Protein AF-A0A8I2FWB3-F1 (afdb_monomer)

pLDDT: mean 93.05, std 10.48, range [42.38, 98.56]

Structure (mmCIF, N/CA/C/O backbone):
data_AF-A0A8I2FWB3-F1
#
_entry.id   AF-A0A8I2FWB3-F1
#
loop_
_atom_site.group_PDB
_atom_site.id
_atom_site.type_symbol
_atom_site.label_atom_id
_atom_site.label_alt_id
_atom_site.label_comp_id
_atom_site.label_asym_id
_atom_site.label_entity_id
_atom_site.label_seq_id
_atom_site.pdbx_PDB_ins_code
_atom_site.Cartn_x
_atom_site.Cartn_y
_atom_site.Cartn_z
_atom_site.occupancy
_atom_site.B_iso_or_equiv
_atom_site.auth_seq_id
_atom_site.auth_comp_id
_atom_site.auth_asym_id
_atom_site.auth_atom_id
_atom_site.pdbx_PDB_model_num
ATOM 1 N N . MET A 1 1 ? 9.567 -5.051 13.086 1.00 42.38 1 MET A N 1
ATOM 2 C CA . MET A 1 1 ? 8.352 -5.246 13.916 1.00 42.38 1 MET A CA 1
ATOM 3 C C . MET A 1 1 ? 8.101 -6.739 14.070 1.00 42.38 1 MET A C 1
ATOM 5 O O . MET A 1 1 ? 8.072 -7.429 13.061 1.00 42.38 1 MET A O 1
ATOM 9 N N . GLY A 1 2 ? 7.970 -7.254 15.297 1.00 48.25 2 GLY A N 1
ATOM 10 C CA . GLY A 1 2 ? 7.709 -8.681 15.528 1.00 48.25 2 GLY A CA 1
ATOM 11 C C . GLY A 1 2 ? 6.355 -9.126 14.962 1.00 48.25 2 GLY A C 1
ATOM 12 O O . GLY A 1 2 ? 5.381 -8.371 15.006 1.00 48.25 2 GLY A O 1
ATOM 13 N N . ARG A 1 3 ? 6.295 -10.352 14.430 1.00 53.25 3 ARG A N 1
ATOM 14 C CA . ARG A 1 3 ? 5.076 -10.968 13.886 1.00 53.25 3 ARG A CA 1
ATOM 15 C C . ARG A 1 3 ? 3.998 -11.011 14.975 1.00 53.25 3 ARG A C 1
ATOM 17 O O . ARG A 1 3 ? 4.139 -11.715 15.973 1.00 53.25 3 ARG A O 1
ATOM 24 N N . ARG A 1 4 ? 2.930 -10.227 14.812 1.00 67.50 4 ARG A N 1
ATOM 25 C CA . ARG A 1 4 ? 1.797 -10.217 15.750 1.00 67.50 4 ARG A CA 1
ATOM 26 C C . ARG A 1 4 ? 1.039 -11.545 15.628 1.00 67.50 4 ARG A C 1
ATOM 28 O O . ARG A 1 4 ? 0.812 -12.013 14.518 1.00 67.50 4 ARG A O 1
ATOM 35 N N . LYS A 1 5 ? 0.652 -12.147 16.761 1.00 71.38 5 LYS A N 1
ATOM 36 C CA . LYS A 1 5 ? -0.047 -13.450 16.810 1.00 71.38 5 LYS A CA 1
ATOM 37 C C . LYS A 1 5 ? -1.491 -13.420 16.268 1.00 71.38 5 LYS A C 1
ATOM 39 O O . LYS A 1 5 ? -2.044 -14.482 16.031 1.00 71.38 5 LYS A O 1
ATOM 44 N N . THR A 1 6 ? -2.090 -12.243 16.083 1.00 80.00 6 THR A N 1
ATOM 45 C CA . THR A 1 6 ? -3.487 -12.042 15.635 1.00 80.00 6 THR A CA 1
ATOM 46 C C . THR A 1 6 ? -3.562 -10.865 14.662 1.00 80.00 6 THR A C 1
ATOM 48 O O . THR A 1 6 ? -2.828 -9.887 14.858 1.00 80.00 6 THR A O 1
ATOM 51 N N . SER A 1 7 ? -4.448 -10.926 13.662 1.00 88.81 7 SER A N 1
ATOM 52 C CA . SER A 1 7 ? -4.622 -9.847 12.672 1.00 88.81 7 SER A CA 1
ATOM 53 C C . SER A 1 7 ? -5.257 -8.586 13.281 1.00 88.81 7 SER A C 1
ATOM 55 O O . SER A 1 7 ? -5.791 -8.620 14.395 1.00 88.81 7 SER A O 1
ATOM 57 N N . TYR A 1 8 ? -5.187 -7.453 12.570 1.00 92.00 8 TYR A N 1
ATOM 58 C CA . TYR A 1 8 ? -5.843 -6.212 13.000 1.00 92.00 8 TYR A CA 1
ATOM 59 C C . TYR A 1 8 ? -7.365 -6.375 13.046 1.00 92.00 8 TYR A C 1
ATOM 61 O O . TYR A 1 8 ? -7.943 -6.166 14.113 1.00 92.00 8 TYR A O 1
ATOM 69 N N . ALA A 1 9 ? -7.977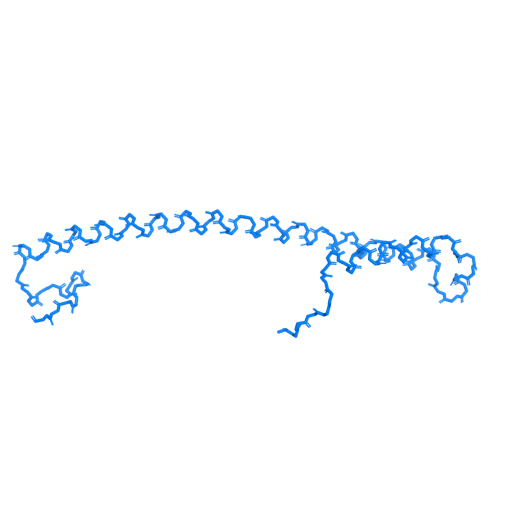 -6.886 11.973 1.00 90.88 9 ALA A N 1
ATOM 70 C CA . ALA A 1 9 ? -9.397 -7.238 11.924 1.00 90.88 9 ALA A CA 1
ATOM 71 C C . ALA A 1 9 ? -9.841 -8.132 13.100 1.00 90.88 9 ALA A C 1
ATOM 73 O O . ALA A 1 9 ? -10.869 -7.882 13.733 1.00 90.88 9 ALA A O 1
ATOM 74 N N . GLU A 1 10 ? -9.043 -9.142 13.472 1.00 94.19 10 GLU A N 1
ATOM 75 C CA . GLU A 1 10 ? -9.363 -10.009 14.612 1.00 94.19 10 GLU A CA 1
ATOM 76 C C . GLU A 1 10 ? -9.370 -9.231 15.940 1.00 94.19 10 GLU A C 1
ATOM 78 O O . GLU A 1 10 ? -10.253 -9.427 16.780 1.00 94.19 10 GLU A O 1
ATOM 83 N N . ARG A 1 11 ? -8.413 -8.317 16.147 1.00 95.12 11 ARG A N 1
ATOM 84 C CA . ARG A 1 11 ? -8.358 -7.477 17.357 1.00 95.12 11 ARG A CA 1
ATOM 85 C C . ARG A 1 11 ? -9.494 -6.460 17.399 1.00 95.12 11 ARG A C 1
ATOM 87 O O . ARG A 1 11 ? -10.075 -6.273 18.467 1.00 95.12 11 ARG A O 1
ATOM 94 N N . ILE A 1 12 ? -9.828 -5.847 16.266 1.00 96.31 12 ILE A N 1
ATOM 95 C CA . ILE A 1 12 ? -10.955 -4.916 16.145 1.00 96.31 12 ILE A CA 1
ATOM 96 C C . ILE A 1 12 ? -12.268 -5.639 16.475 1.00 96.31 12 ILE A C 1
ATOM 98 O O . ILE A 1 12 ? -13.070 -5.142 17.270 1.00 96.31 12 ILE A O 1
ATOM 102 N N . ASN A 1 13 ? -12.448 -6.865 15.974 1.00 95.62 13 ASN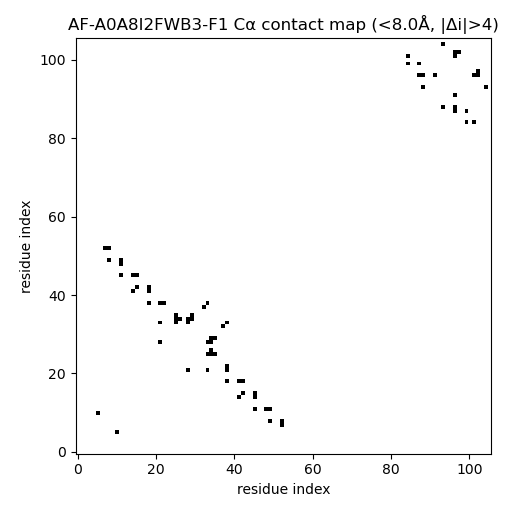 A N 1
ATOM 103 C CA . ASN A 1 13 ? -13.616 -7.678 16.297 1.00 95.62 13 ASN A CA 1
ATOM 104 C C . ASN A 1 13 ? -13.662 -8.064 17.788 1.00 95.62 13 ASN A C 1
ATOM 106 O O . ASN A 1 13 ? -14.700 -7.934 18.437 1.00 95.62 13 ASN A O 1
ATOM 110 N N . LYS A 1 14 ? -12.528 -8.456 18.386 1.00 96.69 14 LYS A N 1
ATOM 111 C CA . LYS A 1 14 ? -12.452 -8.705 19.839 1.00 96.69 14 LYS A CA 1
ATOM 112 C C . LYS A 1 14 ? -12.806 -7.459 20.656 1.00 96.69 14 LYS A C 1
ATOM 114 O O . LYS A 1 14 ? -13.530 -7.575 21.643 1.00 96.69 14 LYS A O 1
ATOM 119 N N . ALA A 1 15 ? -12.359 -6.274 20.237 1.00 96.50 15 ALA A N 1
ATOM 120 C CA . ALA A 1 15 ? -12.725 -5.012 20.878 1.00 96.50 15 ALA A CA 1
ATOM 121 C C . ALA A 1 15 ? -14.232 -4.721 20.756 1.00 96.50 15 ALA A C 1
ATOM 123 O O . ALA A 1 15 ? -14.849 -4.327 21.741 1.00 96.50 15 ALA A O 1
ATOM 124 N N . LYS A 1 16 ? -14.856 -5.011 19.604 1.00 96.19 16 LYS A N 1
ATOM 125 C CA . LYS A 1 16 ? -16.318 -4.924 19.424 1.00 96.19 16 LYS A CA 1
ATOM 126 C C . LYS A 1 16 ? -17.073 -5.814 20.416 1.00 96.19 16 LYS A C 1
ATOM 128 O O . LYS A 1 16 ? -18.005 -5.346 21.072 1.00 96.19 16 LYS A O 1
ATOM 133 N N . VAL A 1 17 ? -16.660 -7.076 20.549 1.00 97.31 17 VAL A N 1
ATOM 134 C CA . VAL A 1 17 ? -17.252 -8.025 21.509 1.00 97.31 17 VAL A CA 1
ATOM 135 C C . VAL A 1 17 ? -17.063 -7.532 22.947 1.00 97.31 17 VAL A C 1
ATOM 137 O O . VAL A 1 17 ? -18.002 -7.573 23.743 1.00 97.31 17 VAL A O 1
ATOM 140 N N . MET A 1 18 ? -15.883 -6.999 23.273 1.00 96.50 18 MET A N 1
ATOM 141 C CA . MET A 1 18 ? -15.598 -6.423 24.587 1.00 96.50 18 MET A CA 1
ATOM 142 C C . MET A 1 18 ? -16.505 -5.225 24.897 1.00 96.50 18 MET A C 1
ATOM 144 O O . MET A 1 18 ? -17.115 -5.206 25.964 1.00 96.50 18 MET A O 1
ATOM 148 N N . SER A 1 19 ? -16.670 -4.273 23.970 1.00 94.44 19 SER A N 1
ATOM 149 C CA . SER A 1 19 ? -17.588 -3.135 24.141 1.00 94.44 19 SER A CA 1
ATOM 150 C C . SER A 1 19 ? -19.020 -3.589 24.434 1.00 94.44 19 SER A C 1
ATOM 152 O O . SER A 1 19 ? -19.667 -3.041 25.325 1.00 94.44 19 SER A O 1
ATOM 154 N N . ALA A 1 20 ? -19.509 -4.621 23.736 1.00 94.69 20 ALA A N 1
ATOM 155 C CA . ALA A 1 20 ? -20.838 -5.180 23.985 1.00 94.69 20 ALA A CA 1
ATOM 156 C C . ALA A 1 20 ? -20.960 -5.784 25.396 1.00 94.69 20 ALA A C 1
ATOM 158 O O . ALA A 1 20 ? -21.973 -5.591 26.071 1.00 94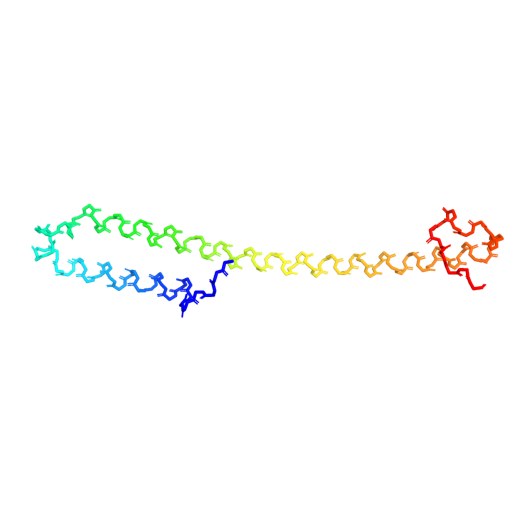.69 20 ALA A O 1
ATOM 159 N N . GLY A 1 21 ? -19.913 -6.470 25.867 1.00 96.19 21 GLY A N 1
ATOM 160 C CA . GLY A 1 21 ? -19.838 -6.992 27.231 1.00 96.19 21 GLY A CA 1
ATOM 161 C C . GLY A 1 21 ? -19.861 -5.888 28.289 1.00 96.19 21 GLY A C 1
ATOM 162 O O . GLY A 1 21 ? -20.646 -5.971 29.233 1.00 96.19 21 GLY A O 1
ATOM 163 N N . PHE A 1 22 ? -19.061 -4.831 28.111 1.00 95.56 22 PHE A N 1
ATOM 164 C CA . PHE A 1 22 ? -19.062 -3.684 29.024 1.00 95.56 22 PHE A CA 1
ATOM 165 C C . PHE A 1 22 ? -20.438 -3.025 29.097 1.00 95.56 22 PHE A C 1
ATOM 167 O O . PHE A 1 22 ? -20.943 -2.837 30.199 1.00 95.56 22 PHE A O 1
ATOM 174 N N . LYS A 1 23 ? -21.084 -2.787 27.948 1.00 93.25 23 LYS A N 1
ATOM 175 C CA . LYS A 1 23 ? -22.432 -2.206 27.896 1.00 93.25 23 LYS A CA 1
ATOM 176 C C . LYS A 1 23 ? -23.455 -3.052 28.659 1.00 93.25 23 LYS A C 1
ATOM 178 O O . LYS A 1 23 ? -24.254 -2.512 29.420 1.00 93.25 23 LYS A O 1
ATOM 183 N N . LYS A 1 24 ? -23.403 -4.381 28.500 1.00 96.31 24 LYS A N 1
ATOM 184 C CA . LYS A 1 24 ? -24.309 -5.325 29.176 1.00 96.31 24 LYS A CA 1
ATOM 185 C C . LYS A 1 24 ? -24.114 -5.370 30.695 1.00 96.31 24 LYS A C 1
ATOM 187 O O . LYS A 1 24 ? -25.083 -5.564 31.419 1.00 96.31 24 LYS A O 1
ATOM 192 N N . TYR A 1 25 ? -22.881 -5.222 31.175 1.00 95.75 25 TYR A N 1
ATOM 193 C CA . TYR A 1 25 ? -22.536 -5.348 32.597 1.00 95.75 25 TYR A CA 1
ATOM 194 C C . TYR A 1 25 ? -22.087 -4.017 33.222 1.00 95.75 25 TYR A C 1
ATOM 196 O O . TYR A 1 25 ? -21.315 -4.020 34.183 1.00 95.75 25 TYR A O 1
ATOM 204 N N . THR A 1 26 ? -22.578 -2.888 32.693 1.00 92.00 26 THR A N 1
ATOM 205 C CA . THR A 1 26 ? -22.146 -1.531 33.072 1.00 92.00 26 THR A CA 1
ATOM 206 C C . THR A 1 26 ? -22.225 -1.295 34.577 1.00 92.00 26 THR A C 1
ATOM 208 O O . THR A 1 26 ? -21.223 -0.922 35.172 1.00 92.00 26 THR A O 1
ATOM 211 N N . GLU A 1 27 ? -23.356 -1.589 35.224 1.00 94.12 27 GLU A N 1
ATOM 212 C CA . GLU A 1 27 ? -23.541 -1.359 36.669 1.00 94.12 27 GLU A CA 1
ATOM 213 C C . GLU A 1 27 ? -22.516 -2.111 37.530 1.00 94.12 27 GLU A C 1
ATOM 215 O O . GLU A 1 27 ? -22.017 -1.593 38.527 1.00 94.12 27 GLU A O 1
ATOM 220 N N . ARG A 1 28 ? -22.141 -3.327 37.116 1.00 96.06 28 ARG A N 1
ATOM 221 C CA . ARG A 1 28 ? -21.168 -4.162 37.832 1.00 96.06 28 ARG A CA 1
ATOM 222 C C . ARG A 1 28 ? -19.725 -3.717 37.593 1.00 96.06 28 ARG A C 1
ATOM 224 O O . ARG A 1 28 ? -18.871 -3.916 38.457 1.00 96.06 28 ARG A O 1
ATOM 231 N N . LEU A 1 29 ? -19.439 -3.164 36.417 1.00 94.62 29 LEU A N 1
ATOM 232 C CA . LEU A 1 29 ? -18.092 -2.773 35.998 1.00 94.62 29 LEU A CA 1
ATOM 233 C C . LEU A 1 29 ? -17.784 -1.296 36.277 1.00 94.62 29 LEU A C 1
ATOM 235 O O . LEU A 1 29 ? -16.614 -0.950 36.435 1.00 94.62 29 LEU A O 1
ATOM 239 N N . ALA A 1 30 ? -18.797 -0.436 36.397 1.00 94.88 30 ALA A N 1
ATOM 240 C CA . ALA A 1 30 ? -18.644 0.992 36.663 1.00 94.88 30 ALA A CA 1
ATOM 241 C C . ALA A 1 30 ? -17.835 1.292 37.942 1.00 94.88 30 ALA A C 1
ATOM 243 O O . ALA A 1 30 ? -16.897 2.084 37.842 1.00 94.88 30 ALA A O 1
ATOM 244 N N . PRO A 1 31 ? -18.039 0.603 39.090 1.00 96.44 31 PRO A N 1
ATOM 245 C CA . PRO A 1 31 ? -17.215 0.810 40.290 1.00 96.44 31 PRO A CA 1
ATOM 246 C C . PRO A 1 31 ? -15.730 0.465 40.104 1.00 96.44 31 PRO A C 1
ATOM 248 O O . PRO A 1 31 ? -14.894 0.825 40.926 1.00 96.44 31 PRO A O 1
ATOM 251 N N . ARG A 1 32 ? -15.389 -0.268 39.038 1.00 94.81 32 ARG A N 1
ATOM 252 C CA . ARG A 1 32 ? -14.016 -0.643 38.669 1.00 94.81 32 ARG A CA 1
ATOM 253 C C . ARG A 1 32 ? -13.465 0.205 37.516 1.00 94.81 32 ARG A C 1
ATOM 255 O O . ARG A 1 32 ? -12.422 -0.138 36.970 1.00 94.81 32 ARG A O 1
ATOM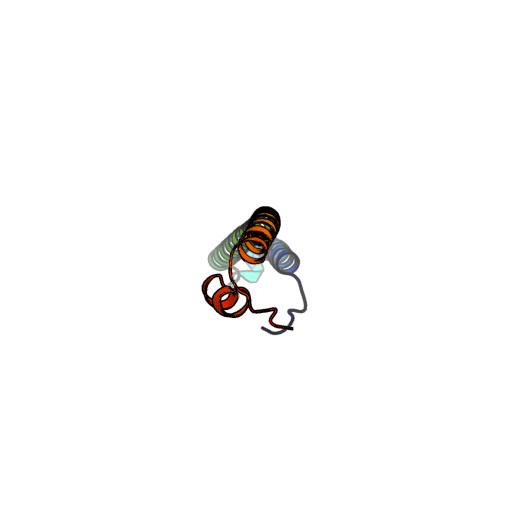 262 N N . GLY A 1 33 ? -14.157 1.279 37.132 1.00 92.69 33 GLY A N 1
ATOM 263 C CA . GLY A 1 33 ? -13.760 2.164 36.035 1.00 92.69 33 GLY A CA 1
ATOM 264 C C . GLY A 1 33 ? -14.271 1.744 34.653 1.00 92.69 33 GLY A C 1
ATOM 265 O O . GLY A 1 33 ? -13.895 2.358 33.664 1.00 92.69 33 GLY A O 1
ATOM 266 N N . GLY A 1 34 ? -15.145 0.735 34.558 1.00 93.62 34 GLY A N 1
ATOM 267 C CA . GLY A 1 34 ? -15.787 0.294 33.308 1.00 93.62 34 GLY A CA 1
ATOM 268 C C . GLY A 1 34 ? -17.047 1.078 32.917 1.00 93.62 34 GLY A C 1
ATOM 269 O O . GLY A 1 34 ? -17.894 0.551 32.193 1.00 93.62 34 GLY A O 1
ATOM 270 N N . GLY A 1 35 ? -17.208 2.288 33.454 1.00 93.00 35 GLY A N 1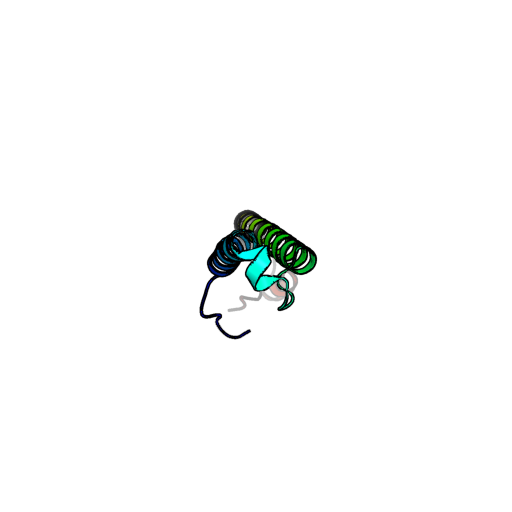
ATOM 271 C CA . GLY A 1 35 ? -18.364 3.151 33.212 1.00 93.00 35 GLY A CA 1
ATOM 272 C C . GLY A 1 35 ? -18.377 3.766 31.809 1.00 93.00 35 GLY A C 1
ATOM 273 O O . GLY A 1 35 ? -17.575 3.411 30.943 1.00 93.00 35 GLY A O 1
ATOM 274 N N . GLU A 1 36 ? -19.289 4.710 31.592 1.00 92.88 36 GLU A N 1
ATOM 275 C CA . GLU A 1 36 ? -19.555 5.310 30.276 1.00 92.88 36 GLU A CA 1
ATOM 276 C C . GLU A 1 36 ? -18.312 5.913 29.612 1.00 92.88 36 GLU A C 1
ATOM 278 O O . GLU A 1 36 ? -18.082 5.675 28.430 1.00 92.88 36 GLU A O 1
ATOM 283 N N . GLU A 1 37 ? -17.456 6.610 30.365 1.00 94.25 37 GLU A N 1
ATOM 284 C CA . GLU A 1 37 ? -16.234 7.223 29.824 1.00 94.25 37 GLU A CA 1
ATOM 285 C C . GLU A 1 37 ? -15.266 6.177 29.240 1.00 94.25 37 GLU A C 1
ATOM 287 O O . GLU A 1 37 ? -14.711 6.352 28.151 1.00 94.25 37 GLU A O 1
ATOM 292 N N . PHE A 1 38 ? -15.093 5.043 29.930 1.00 95.75 38 PHE A N 1
ATOM 293 C CA . PHE A 1 38 ? -14.268 3.942 29.435 1.00 95.75 38 PHE A CA 1
ATOM 294 C C . PHE A 1 38 ? -14.883 3.307 28.188 1.00 95.75 38 PHE A C 1
ATOM 296 O O . PHE A 1 38 ? -14.170 3.017 27.226 1.00 95.75 38 PHE A O 1
ATOM 303 N N . GLN A 1 39 ? -16.202 3.103 28.192 1.00 94.75 39 GLN A N 1
ATOM 304 C CA . GLN A 1 39 ? -16.917 2.520 27.058 1.00 94.75 39 GLN A CA 1
ATOM 305 C C . GLN A 1 39 ? -16.836 3.414 25.823 1.00 94.75 39 GLN A C 1
ATOM 307 O O . GLN A 1 39 ? -16.565 2.908 24.731 1.00 94.75 39 GLN A O 1
ATOM 312 N N . LEU A 1 40 ? -16.985 4.729 26.007 1.00 96.06 40 LEU A N 1
ATOM 313 C CA . LEU A 1 40 ? -16.813 5.720 24.954 1.00 96.06 40 LEU A CA 1
ATOM 314 C C . LEU A 1 40 ? -15.397 5.637 24.385 1.00 96.06 40 LEU A C 1
ATOM 316 O O . LEU A 1 40 ? -15.240 5.385 23.193 1.00 96.06 40 LEU A O 1
ATOM 320 N N . ARG A 1 41 ? -14.367 5.708 25.239 1.00 97.44 41 ARG A N 1
ATOM 321 C CA . ARG A 1 41 ? -12.964 5.603 24.811 1.00 97.44 41 ARG A CA 1
ATOM 322 C C . ARG A 1 41 ? -12.680 4.312 24.041 1.00 97.44 41 ARG A C 1
ATOM 324 O O . ARG A 1 41 ? -12.056 4.369 22.984 1.00 97.44 41 ARG A O 1
ATOM 331 N N . LEU A 1 42 ? -13.153 3.164 24.533 1.00 97.06 42 LEU A N 1
ATOM 332 C CA . LEU A 1 42 ? -12.984 1.876 23.855 1.00 97.06 42 LEU A CA 1
ATOM 333 C C . LEU A 1 42 ? -13.665 1.869 22.478 1.00 97.06 42 LEU A C 1
ATOM 335 O O . LEU A 1 42 ? -13.083 1.379 21.511 1.00 97.06 42 LEU A O 1
ATOM 339 N N . SER A 1 43 ? -14.882 2.413 22.380 1.00 95.38 43 SER A N 1
ATOM 340 C CA . SER A 1 43 ? -15.619 2.484 21.114 1.00 95.38 43 SER A CA 1
ATOM 341 C C . SER A 1 43 ? -14.936 3.400 20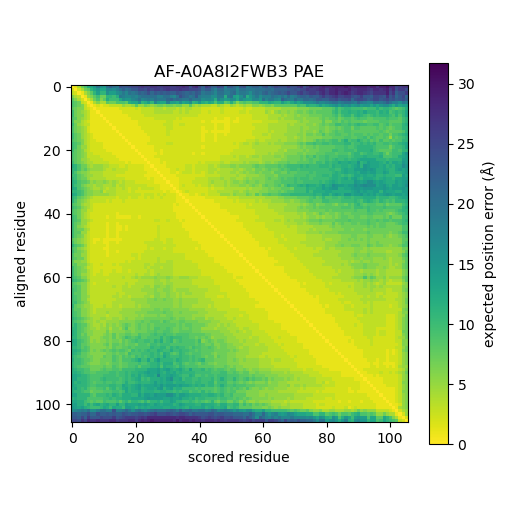.097 1.00 95.38 43 SER A C 1
ATOM 343 O O . SER A 1 43 ? -14.693 2.962 18.974 1.00 95.38 43 SER A O 1
ATOM 345 N N . THR A 1 44 ? -14.510 4.596 20.513 1.00 97.62 44 THR A N 1
ATOM 346 C CA . THR A 1 44 ? -13.779 5.546 19.669 1.00 97.62 44 THR A CA 1
ATOM 347 C C . THR A 1 44 ? -12.474 4.939 19.167 1.00 97.62 44 THR A C 1
ATOM 349 O O . THR A 1 44 ? -12.209 4.952 17.971 1.00 97.62 44 THR A O 1
ATOM 352 N N . GLN A 1 45 ? -11.679 4.324 20.050 1.00 98.00 45 GLN A N 1
ATOM 353 C CA . GLN A 1 45 ? -10.423 3.680 19.652 1.00 98.00 45 GLN A CA 1
ATOM 354 C C . GLN A 1 45 ? -10.644 2.525 18.670 1.00 98.00 45 GLN A C 1
ATOM 356 O O . GLN A 1 45 ? -9.870 2.366 17.726 1.00 98.00 45 GLN A O 1
ATOM 361 N N . ARG A 1 46 ? -11.699 1.722 18.870 1.00 97.25 46 ARG A N 1
ATOM 362 C CA . ARG A 1 46 ? -12.075 0.653 17.936 1.00 97.25 46 ARG A CA 1
ATOM 363 C C . ARG A 1 46 ? -12.447 1.222 16.566 1.00 97.25 46 ARG A C 1
ATOM 365 O O . ARG A 1 46 ? -12.042 0.658 15.558 1.00 97.25 46 ARG A O 1
ATOM 372 N N . GLU A 1 47 ? -13.227 2.297 16.526 1.00 97.38 47 GLU A N 1
ATOM 373 C CA . GLU A 1 47 ? -13.679 2.933 15.281 1.00 97.38 47 GLU A CA 1
ATOM 374 C C . GLU A 1 47 ? -12.527 3.571 14.515 1.00 97.38 47 GLU A C 1
ATOM 376 O O . GLU A 1 47 ? -12.395 3.327 13.320 1.00 97.38 47 GLU A O 1
ATOM 381 N N . THR A 1 48 ? -11.628 4.276 15.205 1.00 98.00 48 THR A N 1
ATOM 382 C CA . THR A 1 48 ? -10.383 4.766 14.602 1.00 98.00 48 THR A CA 1
ATOM 383 C C . THR A 1 48 ? -9.556 3.618 14.028 1.00 98.00 48 THR A C 1
ATOM 385 O O . THR A 1 48 ? -9.080 3.709 12.901 1.00 98.00 48 THR A O 1
ATOM 388 N N . ALA A 1 49 ? -9.396 2.519 14.774 1.00 97.56 49 ALA A N 1
ATOM 389 C CA . ALA A 1 49 ? -8.638 1.367 14.297 1.00 97.56 49 ALA A CA 1
ATOM 390 C C . ALA A 1 49 ? -9.280 0.710 13.066 1.00 97.56 49 ALA A C 1
ATOM 392 O O . ALA A 1 49 ? -8.550 0.318 12.164 1.00 97.56 49 ALA A O 1
ATOM 393 N N . GLN A 1 50 ? -10.613 0.615 13.017 1.00 97.38 50 GLN A N 1
ATOM 394 C CA . GLN A 1 50 ? -11.333 0.115 11.843 1.00 97.38 50 GLN A CA 1
ATOM 395 C C . GLN A 1 50 ? -11.108 1.017 10.628 1.00 97.38 50 GLN A C 1
ATOM 397 O O . GLN A 1 50 ? -10.730 0.512 9.581 1.00 97.38 50 GLN A O 1
ATOM 402 N N . GLY A 1 51 ? -11.259 2.336 10.783 1.00 97.56 51 GLY A N 1
ATOM 403 C CA . GLY A 1 51 ? -11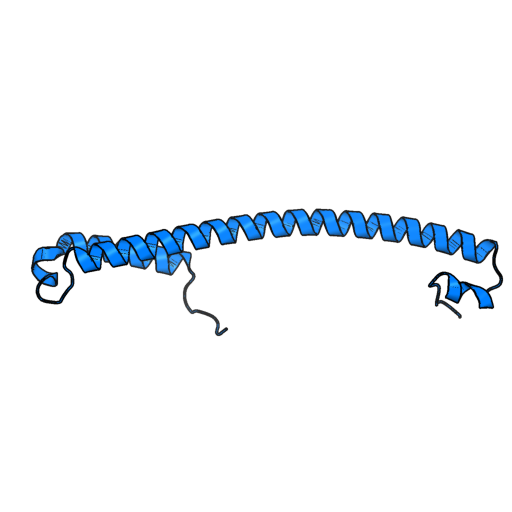.047 3.273 9.676 1.00 97.56 51 GLY A CA 1
ATOM 404 C C . GLY A 1 51 ? -9.629 3.204 9.101 1.00 97.56 51 GLY A C 1
ATOM 405 O O . GLY A 1 51 ? -9.460 3.198 7.887 1.00 97.56 51 GLY A O 1
ATOM 406 N N . LEU A 1 52 ? -8.614 3.073 9.962 1.00 97.81 52 LEU A N 1
ATOM 407 C CA . LEU A 1 52 ? -7.221 2.912 9.527 1.00 97.81 52 LEU A CA 1
ATOM 408 C C . LEU A 1 52 ? -6.952 1.557 8.845 1.00 97.81 52 LEU A C 1
ATOM 410 O O . LEU A 1 52 ? -6.104 1.483 7.957 1.00 97.81 52 LEU A O 1
ATOM 414 N N . ASP A 1 53 ? -7.628 0.483 9.264 1.00 96.44 53 ASP A N 1
ATOM 415 C CA . ASP A 1 53 ? -7.531 -0.838 8.621 1.00 96.44 53 ASP A CA 1
ATOM 416 C C . ASP A 1 53 ? -8.169 -0.802 7.222 1.00 96.44 53 ASP A C 1
ATOM 418 O O . ASP A 1 53 ? -7.555 -1.240 6.250 1.00 96.44 53 ASP A O 1
ATOM 422 N N . ASP A 1 54 ? -9.342 -0.174 7.097 1.00 96.56 54 ASP A N 1
ATOM 423 C CA . ASP A 1 54 ? -10.043 0.009 5.821 1.00 96.56 54 ASP A CA 1
ATOM 424 C C . ASP A 1 54 ? -9.215 0.865 4.842 1.00 96.56 54 ASP A C 1
ATOM 426 O O . ASP A 1 54 ? -9.065 0.520 3.665 1.00 96.56 54 ASP A O 1
ATOM 430 N N . GLU A 1 55 ? -8.618 1.959 5.329 1.00 97.62 55 GLU A N 1
ATOM 431 C CA . GLU A 1 55 ? -7.718 2.803 4.538 1.00 97.62 55 GLU A CA 1
ATOM 432 C C . GLU A 1 55 ? -6.468 2.031 4.096 1.00 97.62 55 GLU A C 1
ATOM 434 O O . GLU A 1 55 ? -6.060 2.124 2.937 1.00 97.62 55 GLU A O 1
ATOM 439 N N . GLN A 1 56 ? -5.886 1.212 4.978 1.00 97.00 56 GLN A N 1
ATOM 440 C CA . GLN A 1 56 ? -4.753 0.360 4.620 1.00 97.00 56 GLN A CA 1
ATOM 441 C C . GLN A 1 56 ? -5.104 -0.610 3.484 1.00 97.00 56 GLN A C 1
ATOM 443 O O . GLN A 1 56 ? -4.302 -0.773 2.562 1.00 97.00 56 GLN A O 1
ATOM 448 N N . GLU A 1 57 ? -6.255 -1.280 3.541 1.00 95.81 57 GLU A N 1
ATOM 449 C CA . GLU A 1 57 ? -6.671 -2.205 2.480 1.00 95.81 57 GLU A CA 1
ATOM 450 C C . GLU A 1 57 ? -6.928 -1.471 1.154 1.00 95.81 57 GLU A C 1
ATOM 452 O O . GLU A 1 57 ? -6.503 -1.945 0.096 1.00 95.81 57 GLU A O 1
ATOM 457 N N . SER A 1 58 ? -7.512 -0.269 1.205 1.00 97.44 58 SER A N 1
ATOM 458 C CA . SER A 1 58 ? -7.658 0.602 0.030 1.00 97.44 58 SER A CA 1
ATOM 459 C C . SER A 1 58 ? -6.304 0.978 -0.583 1.00 97.44 58 SER A C 1
ATOM 461 O O . SER A 1 58 ? -6.091 0.799 -1.785 1.00 97.44 58 SER A O 1
ATOM 463 N N . LEU A 1 59 ? -5.346 1.424 0.238 1.00 98.19 59 LEU A N 1
ATOM 464 C CA . LEU A 1 59 ? -4.001 1.793 -0.215 1.00 98.19 59 LEU A CA 1
ATOM 465 C C . LEU A 1 59 ? -3.238 0.603 -0.807 1.00 98.19 59 LEU A C 1
ATOM 467 O O . LEU A 1 59 ? -2.526 0.770 -1.793 1.00 98.19 59 LEU A O 1
ATOM 471 N N . LYS A 1 60 ? -3.409 -0.611 -0.267 1.00 96.81 60 LYS A N 1
ATOM 472 C CA . LYS A 1 60 ? -2.848 -1.831 -0.874 1.00 96.81 60 LYS A CA 1
ATOM 473 C C . LYS A 1 60 ? -3.414 -2.078 -2.271 1.00 96.81 60 LYS A C 1
ATOM 475 O O . LYS A 1 60 ? -2.669 -2.506 -3.148 1.00 96.81 60 LYS A O 1
ATOM 480 N N . GLY A 1 61 ? -4.707 -1.824 -2.480 1.00 97.00 61 GLY A N 1
ATOM 481 C CA . GLY A 1 61 ? -5.331 -1.894 -3.802 1.00 97.00 61 GLY A CA 1
ATOM 482 C C . GLY A 1 61 ? -4.736 -0.872 -4.770 1.00 97.00 61 GLY A C 1
ATOM 483 O O . GLY A 1 61 ? -4.292 -1.238 -5.854 1.00 97.00 61 GLY A O 1
ATOM 484 N N . GLN A 1 62 ? -4.647 0.390 -4.346 1.00 98.06 62 GLN A N 1
ATOM 485 C CA . GLN A 1 62 ? -4.067 1.472 -5.152 1.00 98.06 62 GLN A CA 1
ATOM 486 C C . GLN A 1 62 ? -2.595 1.224 -5.498 1.00 98.06 62 GLN A C 1
ATOM 488 O O . GLN A 1 62 ? -2.176 1.487 -6.622 1.00 98.06 62 GLN A O 1
ATOM 493 N N . LEU A 1 63 ? -1.821 0.678 -4.555 1.00 98.44 63 LEU A N 1
ATOM 494 C CA . LEU A 1 63 ? -0.428 0.312 -4.785 1.00 98.44 63 LEU A CA 1
ATOM 495 C C . LEU A 1 63 ? -0.304 -0.719 -5.908 1.00 98.44 63 LEU A C 1
ATOM 497 O O . LEU A 1 63 ? 0.520 -0.525 -6.788 1.00 98.44 63 LEU A O 1
ATOM 501 N N . LYS A 1 64 ? -1.141 -1.767 -5.913 1.00 98.06 64 LYS A N 1
ATOM 502 C CA . LYS A 1 64 ? -1.126 -2.787 -6.977 1.00 98.06 64 LYS A CA 1
ATOM 503 C C . LYS A 1 64 ? -1.394 -2.181 -8.350 1.00 98.06 64 LYS A C 1
ATOM 505 O O . LYS A 1 64 ? -0.626 -2.429 -9.266 1.00 98.06 64 LYS A O 1
ATOM 510 N N . VAL A 1 65 ? -2.418 -1.332 -8.457 1.00 98.38 65 VAL A N 1
ATOM 511 C CA . VAL A 1 65 ? -2.735 -0.628 -9.711 1.00 98.38 65 VAL A CA 1
ATOM 512 C C . VAL A 1 65 ? -1.539 0.200 -10.184 1.00 98.38 65 VAL A C 1
ATOM 514 O O . VAL A 1 65 ? -1.147 0.121 -11.341 1.00 98.38 65 VAL A O 1
ATOM 517 N N . LYS A 1 66 ? -0.903 0.959 -9.284 1.00 98.25 66 LYS A N 1
ATOM 518 C CA . LYS A 1 66 ? 0.280 1.759 -9.636 1.00 98.25 66 LYS A CA 1
ATOM 519 C C . LYS A 1 66 ? 1.502 0.913 -9.979 1.00 98.25 66 LYS A C 1
ATOM 521 O O . LYS A 1 66 ? 2.321 1.352 -10.779 1.00 98.25 66 LYS A O 1
ATOM 526 N N . THR A 1 67 ? 1.632 -0.274 -9.396 1.00 98.19 67 THR A N 1
ATOM 527 C CA . THR A 1 67 ? 2.666 -1.237 -9.779 1.00 98.19 67 THR A CA 1
ATOM 528 C C . THR A 1 67 ? 2.442 -1.742 -11.203 1.00 98.19 67 THR A C 1
ATOM 530 O O . THR A 1 67 ? 3.384 -1.698 -11.981 1.00 98.19 67 THR A O 1
ATOM 533 N N . GLU A 1 68 ? 1.216 -2.115 -11.577 1.00 98.50 68 GLU A N 1
ATOM 534 C CA . GLU A 1 68 ? 0.890 -2.556 -12.946 1.00 98.50 68 GLU A CA 1
ATOM 535 C C . GLU A 1 68 ? 1.126 -1.443 -13.988 1.00 98.50 68 GLU A C 1
ATOM 537 O O . GLU A 1 68 ? 1.696 -1.682 -15.055 1.00 98.50 68 GLU A O 1
ATOM 542 N N . GLU A 1 69 ? 0.749 -0.200 -13.665 1.00 98.44 69 GLU A N 1
ATOM 543 C CA . GLU A 1 69 ? 1.040 0.966 -14.512 1.00 98.44 69 GLU A CA 1
ATOM 544 C C . GLU A 1 69 ? 2.553 1.191 -14.687 1.00 98.44 69 GLU A C 1
ATOM 546 O O . GLU A 1 69 ? 3.013 1.491 -15.790 1.00 98.44 69 GLU A O 1
ATOM 551 N N . LEU A 1 70 ? 3.332 1.050 -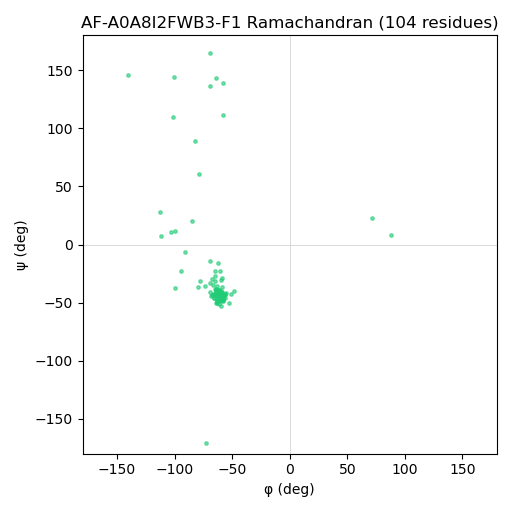13.607 1.00 98.44 70 LEU A N 1
ATOM 552 C CA . LEU A 1 70 ? 4.786 1.205 -13.647 1.00 98.44 70 LEU A CA 1
ATOM 553 C C . LEU A 1 70 ? 5.448 0.096 -14.467 1.00 98.44 70 LEU A C 1
ATOM 555 O O . LEU A 1 70 ? 6.344 0.393 -15.249 1.00 98.44 70 LEU A O 1
ATOM 559 N N . GLU A 1 71 ? 5.021 -1.154 -14.294 1.00 98.44 71 GLU A N 1
ATOM 560 C CA . GLU A 1 71 ? 5.532 -2.293 -15.065 1.00 98.44 71 GLU A CA 1
ATOM 56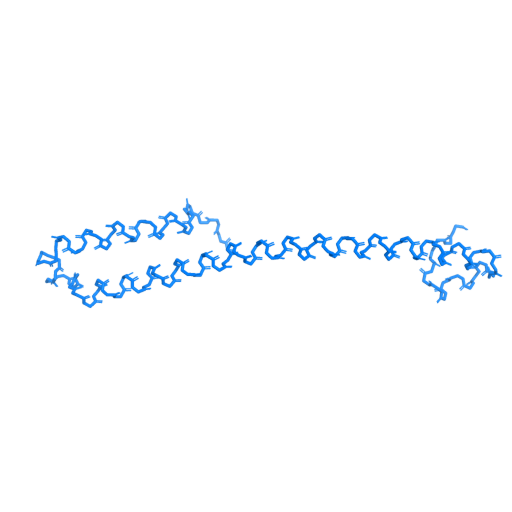1 C C . GLU A 1 71 ? 5.321 -2.066 -16.565 1.00 98.44 71 GLU A C 1
ATOM 563 O O . GLU A 1 71 ? 6.283 -2.125 -17.325 1.00 98.44 71 GLU A O 1
ATOM 568 N N . THR A 1 72 ? 4.115 -1.651 -16.965 1.00 98.50 72 THR A N 1
ATOM 569 C CA . THR A 1 72 ? 3.807 -1.323 -18.368 1.00 98.50 72 THR A CA 1
ATOM 570 C C . THR A 1 72 ? 4.727 -0.223 -18.912 1.00 98.50 72 THR A C 1
ATOM 572 O O . THR A 1 72 ? 5.327 -0.371 -19.972 1.00 98.50 72 THR A O 1
ATOM 575 N N . ALA A 1 73 ? 4.897 0.875 -18.167 1.00 98.56 73 ALA A N 1
ATOM 576 C CA . ALA A 1 73 ? 5.756 1.978 -18.600 1.00 98.56 73 ALA A CA 1
ATOM 577 C C . ALA A 1 73 ? 7.241 1.580 -18.698 1.00 98.56 73 ALA A C 1
ATOM 579 O O . ALA A 1 73 ? 7.977 2.125 -19.522 1.00 98.56 73 ALA A O 1
ATOM 580 N N . MET A 1 74 ? 7.697 0.655 -17.849 1.00 98.44 74 MET A N 1
ATOM 581 C CA . MET A 1 74 ? 9.067 0.145 -17.880 1.00 98.44 74 MET A CA 1
ATOM 582 C C . MET A 1 74 ? 9.311 -0.792 -19.063 1.00 98.44 74 MET A C 1
ATOM 584 O O . MET A 1 74 ? 10.402 -0.746 -19.635 1.00 98.44 74 MET A O 1
ATOM 588 N N . ASP A 1 75 ? 8.316 -1.589 -19.450 1.00 98.38 75 ASP A N 1
ATOM 589 C CA . ASP A 1 75 ? 8.385 -2.432 -20.645 1.00 98.38 75 ASP A CA 1
ATOM 590 C C . ASP A 1 75 ? 8.488 -1.564 -21.910 1.00 98.38 75 ASP A C 1
ATOM 592 O O . ASP A 1 75 ? 9.446 -1.710 -22.676 1.00 98.38 75 ASP A O 1
ATOM 596 N N . ASP A 1 76 ? 7.605 -0.568 -22.060 1.00 98.19 76 ASP A N 1
ATOM 597 C CA . ASP A 1 76 ? 7.625 0.386 -23.183 1.00 98.19 76 ASP A CA 1
ATOM 598 C C . ASP A 1 76 ? 8.958 1.157 -23.265 1.00 98.19 76 ASP A C 1
ATOM 600 O O . ASP A 1 76 ? 9.535 1.374 -24.343 1.00 98.19 76 ASP A O 1
ATOM 604 N N . LEU A 1 77 ? 9.485 1.571 -22.105 1.00 97.88 77 LEU A N 1
ATOM 605 C CA . LEU A 1 77 ? 10.792 2.216 -22.014 1.00 97.88 77 LEU A CA 1
ATOM 606 C C . LEU A 1 77 ? 11.904 1.265 -22.472 1.00 97.88 77 LEU A C 1
ATOM 608 O O . LEU A 1 77 ? 12.786 1.677 -23.227 1.00 97.88 77 LEU A O 1
ATOM 612 N N . GLY A 1 78 ? 11.861 0.003 -22.044 1.00 96.94 78 GLY A N 1
ATOM 613 C CA . GLY A 1 78 ? 12.818 -1.028 -22.437 1.00 96.94 78 GLY A CA 1
ATOM 614 C C . GLY A 1 78 ? 12.830 -1.284 -23.945 1.00 96.94 78 GLY A C 1
ATOM 615 O O . GLY A 1 78 ? 13.909 -1.373 -24.543 1.00 96.94 78 GLY A O 1
ATOM 616 N N . GLU A 1 79 ? 11.657 -1.337 -24.580 1.00 97.81 79 GLU A N 1
ATOM 617 C CA . GLU A 1 79 ? 11.526 -1.461 -26.037 1.00 97.81 79 GLU A CA 1
ATOM 618 C C . GLU A 1 79 ? 12.158 -0.265 -26.756 1.00 97.81 79 GLU A C 1
ATOM 620 O O . GLU A 1 79 ? 13.048 -0.442 -27.596 1.00 97.81 79 GLU A O 1
ATOM 625 N N . THR A 1 80 ? 11.795 0.953 -26.347 1.00 97.50 80 THR A N 1
ATOM 626 C CA . THR A 1 80 ? 12.331 2.195 -26.927 1.00 97.50 80 THR A CA 1
ATOM 627 C C . THR A 1 80 ? 13.852 2.284 -26.764 1.00 97.50 80 THR A C 1
ATOM 629 O O . THR A 1 80 ? 14.574 2.642 -27.698 1.00 97.50 80 THR A O 1
ATOM 632 N N . MET A 1 81 ? 14.377 1.913 -25.591 1.00 96.31 81 MET A N 1
ATOM 633 C CA . MET A 1 81 ? 15.820 1.865 -25.343 1.00 96.31 81 MET A CA 1
ATOM 634 C C . MET A 1 81 ? 16.521 0.823 -26.220 1.00 96.31 81 MET A C 1
ATOM 636 O O . MET A 1 81 ? 17.622 1.076 -26.711 1.00 96.31 81 MET A O 1
ATOM 640 N N . SER A 1 82 ? 15.901 -0.337 -26.449 1.00 95.94 82 SER A N 1
ATOM 641 C CA . SER A 1 82 ? 16.436 -1.381 -27.332 1.00 95.94 82 SER A CA 1
ATOM 642 C C . SER A 1 82 ? 16.520 -0.907 -28.783 1.00 95.94 82 SER A C 1
ATOM 644 O O . SER A 1 82 ? 17.534 -1.124 -29.453 1.00 95.94 82 SER A O 1
ATOM 646 N N . GLU A 1 83 ? 15.491 -0.216 -29.271 1.00 96.88 83 GLU A N 1
ATOM 647 C CA . GLU A 1 83 ? 15.503 0.405 -30.597 1.00 96.88 83 GLU A CA 1
ATOM 648 C C . GLU A 1 83 ? 16.582 1.484 -30.711 1.00 96.88 83 GLU A C 1
ATOM 650 O O . GLU A 1 83 ? 17.404 1.428 -31.629 1.00 96.88 83 GLU A O 1
ATOM 655 N N . GLY A 1 84 ? 16.653 2.402 -29.741 1.00 96.75 84 GLY A N 1
ATOM 656 C CA . GLY A 1 84 ? 17.691 3.433 -29.688 1.00 96.75 84 GLY A CA 1
ATOM 657 C C . GLY A 1 84 ? 19.101 2.836 -29.674 1.00 96.75 84 GLY A C 1
ATOM 658 O O . GLY A 1 84 ? 19.971 3.268 -30.432 1.00 96.75 84 GLY A O 1
ATOM 659 N N . LYS A 1 85 ? 19.313 1.762 -28.902 1.00 96.19 85 LYS A N 1
ATOM 660 C CA . LYS A 1 85 ? 20.576 1.015 -28.883 1.00 96.19 85 LYS A CA 1
ATOM 661 C C . LYS A 1 85 ? 20.931 0.480 -30.267 1.00 96.19 85 LYS A C 1
ATOM 663 O O . LYS A 1 85 ? 22.069 0.636 -30.699 1.00 96.19 85 LYS A O 1
ATOM 668 N N . LYS A 1 86 ? 19.979 -0.127 -30.985 1.00 96.62 86 LYS A N 1
ATOM 669 C CA . LYS A 1 86 ? 20.212 -0.631 -32.351 1.00 96.62 86 LYS A CA 1
ATOM 670 C C . LYS A 1 86 ? 20.618 0.496 -33.301 1.00 96.62 86 LYS A C 1
ATOM 672 O O . LYS A 1 86 ? 21.564 0.309 -34.058 1.00 96.62 86 LYS A O 1
ATOM 677 N N . MET A 1 87 ? 19.955 1.654 -33.237 1.00 97.56 87 MET A N 1
ATOM 678 C CA . MET A 1 87 ? 20.296 2.816 -34.070 1.00 97.56 87 MET A CA 1
ATOM 679 C C . MET A 1 87 ? 21.730 3.293 -33.813 1.00 97.56 87 MET A C 1
ATOM 681 O O . MET A 1 87 ? 22.500 3.448 -34.758 1.00 97.56 87 MET A O 1
ATOM 685 N N . VAL A 1 88 ? 22.123 3.439 -32.542 1.00 97.12 88 VAL A N 1
ATOM 686 C CA . VAL A 1 88 ? 23.493 3.835 -32.170 1.00 97.12 88 VAL A CA 1
ATOM 687 C C . VAL A 1 88 ? 24.515 2.817 -32.671 1.00 97.12 88 VAL A C 1
ATOM 689 O O . VAL A 1 88 ? 25.525 3.207 -33.248 1.00 97.12 88 VAL A O 1
ATOM 692 N N . LYS A 1 89 ? 24.249 1.516 -32.507 1.00 94.94 89 LYS A N 1
ATOM 693 C CA . LYS A 1 89 ? 25.169 0.458 -32.951 1.00 94.94 89 LYS A CA 1
ATOM 694 C C . LYS A 1 89 ? 25.358 0.392 -34.466 1.00 94.94 89 LYS A C 1
ATOM 696 O O . LYS A 1 89 ? 26.390 -0.099 -34.914 1.00 94.94 89 LYS A O 1
ATOM 701 N N . LEU A 1 90 ? 24.365 0.833 -35.238 1.00 96.75 90 LEU A N 1
ATOM 702 C CA . LEU A 1 90 ? 24.431 0.870 -36.699 1.00 96.75 90 LEU A CA 1
ATOM 703 C C . LEU A 1 90 ? 25.223 2.077 -37.219 1.00 96.75 90 LEU A C 1
ATOM 705 O O . LEU A 1 90 ? 25.927 1.936 -38.214 1.00 96.75 90 LEU A O 1
ATOM 709 N N . GLU A 1 91 ? 25.113 3.233 -36.561 1.00 97.19 91 GLU A N 1
ATOM 710 C CA . GLU A 1 91 ? 25.668 4.501 -37.058 1.00 97.19 91 GLU A CA 1
ATOM 711 C C . GLU A 1 91 ? 27.012 4.877 -36.412 1.00 97.19 91 GLU A C 1
ATOM 713 O O . GLU A 1 91 ? 27.905 5.414 -37.067 1.00 97.19 91 GLU A O 1
ATOM 718 N N . MET A 1 92 ? 27.174 4.609 -35.114 1.00 96.56 92 MET A N 1
ATOM 719 C CA . MET A 1 92 ? 28.276 5.149 -34.318 1.00 96.56 92 MET A CA 1
ATOM 720 C C . MET A 1 92 ? 29.405 4.125 -34.117 1.00 96.56 92 MET A C 1
ATOM 722 O O . MET A 1 92 ? 29.130 2.941 -33.890 1.00 96.56 92 MET A O 1
ATOM 726 N N . PRO A 1 93 ? 30.685 4.552 -34.104 1.00 94.88 93 PRO A N 1
ATOM 727 C CA . PRO A 1 93 ? 31.803 3.679 -33.748 1.00 94.88 93 PRO A CA 1
ATOM 728 C C . PRO A 1 93 ? 31.656 3.084 -32.338 1.00 94.88 93 PRO A C 1
ATOM 730 O O . PRO A 1 93 ? 31.334 3.801 -31.397 1.00 94.88 93 PRO A O 1
ATOM 733 N N . GLN A 1 94 ? 31.981 1.798 -32.160 1.00 92.38 94 GLN A N 1
ATOM 734 C CA . GLN A 1 94 ? 31.847 1.089 -30.874 1.00 92.38 94 GLN A CA 1
ATOM 735 C C . GLN A 1 94 ? 32.433 1.831 -29.651 1.00 92.38 94 GLN A C 1
ATOM 737 O O . GLN A 1 94 ? 31.774 1.842 -28.611 1.00 92.38 94 GLN A O 1
ATOM 742 N N . PRO A 1 95 ? 33.605 2.504 -29.727 1.00 93.69 95 PRO A N 1
ATOM 743 C CA . PRO A 1 95 ? 34.146 3.236 -28.579 1.00 93.69 95 PRO A CA 1
ATOM 744 C C . PRO A 1 95 ? 33.254 4.373 -28.054 1.00 93.69 95 PRO A C 1
ATOM 746 O O . PRO A 1 95 ? 33.397 4.748 -26.894 1.00 93.69 95 PRO A O 1
ATOM 749 N N . THR A 1 96 ? 32.347 4.925 -28.871 1.00 94.44 96 THR A N 1
ATOM 750 C CA . THR A 1 96 ? 31.469 6.040 -28.470 1.00 94.44 96 THR A CA 1
ATOM 751 C C . THR A 1 96 ? 30.135 5.578 -27.885 1.00 94.44 96 THR A C 1
ATOM 753 O O . THR A 1 96 ? 29.379 6.393 -27.366 1.00 94.44 96 THR A O 1
ATOM 756 N N . TRP A 1 97 ? 29.827 4.276 -27.907 1.00 95.50 97 TRP A N 1
ATOM 757 C CA . TRP A 1 97 ? 28.549 3.740 -27.418 1.00 95.50 97 TRP A CA 1
ATOM 758 C C . TRP A 1 97 ? 28.295 4.040 -25.932 1.00 95.50 97 TRP A C 1
ATOM 760 O O . TRP A 1 97 ? 27.152 4.275 -25.537 1.00 95.50 97 TRP A O 1
ATOM 770 N N . VAL A 1 98 ? 29.353 4.130 -25.120 1.00 94.50 98 VAL A N 1
ATOM 771 C CA . VAL A 1 98 ? 29.259 4.483 -23.693 1.00 94.50 98 VAL A CA 1
ATOM 772 C C . VAL A 1 98 ? 28.612 5.855 -23.458 1.00 94.50 98 VAL A C 1
ATOM 774 O O . VAL A 1 98 ? 27.932 6.040 -22.451 1.00 94.50 98 VAL A O 1
ATOM 777 N N . GLU A 1 99 ? 28.740 6.794 -24.405 1.00 94.38 99 GLU A N 1
ATOM 778 C CA . GLU A 1 99 ? 28.092 8.115 -24.337 1.00 94.38 99 GLU A CA 1
ATOM 779 C C . GLU A 1 99 ? 26.559 8.013 -24.386 1.00 94.38 99 GLU A C 1
ATOM 781 O O . GLU A 1 99 ? 25.858 8.891 -23.888 1.00 94.38 99 GLU A O 1
ATOM 786 N N . PHE A 1 100 ? 26.037 6.910 -24.926 1.00 94.19 100 PHE A N 1
ATOM 787 C CA . PHE A 1 100 ? 24.610 6.605 -25.027 1.00 94.19 100 PHE A CA 1
ATOM 788 C C . PHE A 1 100 ? 24.132 5.645 -23.924 1.00 94.19 100 PHE A C 1
ATOM 790 O O . PHE A 1 100 ? 23.030 5.106 -24.010 1.00 94.19 100 PHE A O 1
ATOM 797 N N . GLY A 1 101 ? 24.956 5.400 -22.897 1.00 92.06 101 GLY A N 1
ATOM 798 C CA . GLY A 1 101 ? 24.640 4.458 -21.819 1.00 92.06 101 GLY A CA 1
ATOM 799 C C . GLY A 1 101 ? 24.693 2.990 -22.253 1.00 92.06 101 GLY A C 1
ATOM 800 O O . GLY A 1 101 ? 24.043 2.145 -21.643 1.00 92.06 101 GLY A O 1
ATOM 801 N N . ILE A 1 102 ? 25.433 2.685 -23.322 1.00 94.06 102 ILE A N 1
ATOM 802 C CA . ILE A 1 102 ? 25.610 1.334 -23.849 1.00 94.06 102 ILE A CA 1
ATOM 803 C C . ILE A 1 102 ? 26.981 0.809 -23.405 1.00 94.06 102 ILE A C 1
ATOM 805 O O . ILE A 1 102 ? 28.017 1.270 -23.879 1.00 94.06 102 ILE A O 1
ATOM 809 N N . ASP A 1 103 ? 26.980 -0.164 -22.499 1.00 86.38 103 ASP A N 1
ATOM 810 C CA . ASP A 1 103 ? 28.165 -0.734 -21.847 1.00 86.38 103 ASP A CA 1
ATOM 811 C C . ASP A 1 103 ? 28.462 -2.187 -22.261 1.00 86.38 103 ASP A C 1
ATOM 813 O O . ASP A 1 103 ? 29.385 -2.810 -21.737 1.00 86.38 103 ASP A O 1
ATOM 817 N N . ASP A 1 104 ? 27.735 -2.726 -23.247 1.00 76.44 104 ASP A N 1
ATOM 818 C CA . ASP A 1 104 ? 27.981 -4.057 -23.809 1.00 76.44 104 ASP A CA 1
ATOM 819 C C . ASP A 1 104 ? 29.153 -4.051 -24.802 1.00 76.44 104 ASP A C 1
ATOM 821 O O . ASP A 1 104 ? 29.025 -4.362 -25.988 1.00 76.44 104 ASP A O 1
ATOM 825 N N . ILE A 1 105 ? 30.320 -3.678 -24.282 1.00 61.62 105 ILE A N 1
ATOM 826 C CA . ILE A 1 105 ? 31.609 -3.782 -24.955 1.00 61.62 105 ILE A CA 1
ATOM 827 C C . ILE A 1 105 ? 32.096 -5.226 -24.760 1.00 61.62 105 ILE A C 1
ATOM 829 O O . ILE A 1 105 ? 32.742 -5.543 -23.762 1.00 61.62 105 ILE A O 1
ATOM 833 N N . GLN A 1 106 ? 31.716 -6.117 -25.681 1.00 52.66 106 GLN A N 1
ATOM 834 C CA . GLN A 1 106 ? 32.439 -7.375 -25.911 1.00 52.66 106 GLN A CA 1
ATOM 835 C C . GLN A 1 106 ? 33.568 -7.156 -26.912 1.00 52.66 106 GLN A C 1
ATOM 837 O O . GLN A 1 106 ? 33.343 -6.404 -27.893 1.00 52.66 106 GLN A O 1
#

Foldseek 3Di:
DDDDPDDLVRVLVVLVVVLVVLVVCVVVCVVVVSHPVVSVVSVVVSVVSVVVVVVVVVVVVVVVVVVVVVVVVVVVVVVVLVVVLVVCVVPDDPVCSVVVVDPPDD

Solvent-accessible surface area (backbone atoms only — not comparable to full-atom values): 6155 Å² total; per-residue (Å²): 132,81,86,70,95,65,57,68,69,58,50,44,50,52,50,52,55,48,50,53,50,41,66,76,42,26,84,80,31,31,89,77,60,41,28,68,69,46,50,50,52,53,50,52,55,40,50,54,52,48,54,54,51,54,50,48,55,50,51,55,52,54,49,52,55,52,48,54,53,49,52,53,54,50,50,56,48,51,52,53,50,51,51,52,50,52,54,46,67,74,75,47,63,75,89,59,36,56,84,75,75,45,79,88,80,126

Mean predicted aligned error: 6.24 Å

Sequence (106 aa):
MGRRKTSYAERINKAKVMSAGFKKYTERLAPRGGGEEFQLRLSTQRETAQGLDDEQESLKGQLKVKTEELETAMDDLGETMSEGKKMVKLEMPQPTWVEFGIDDIQ

Radius of gyration: 29.39 Å; Cα contacts (8 Å, |Δi|>4): 39; chains: 1; bounding box: 58×22×77 Å

Secondary structure (DSSP, 8-state):
----SS-HHHHHHHHHHHHHHHHHTHHHHGGGT-SHHHHHHHHHHHHHHHHHHHHHHHHHHHHHHHHHHHHHHHHHHHHHHHHHHHHHHHHS-GGGGGGGT-----